Protein AF-N9UJI3-F1 (afdb_monomer_lite)

InterPro domains:
  IPR009011 Mannose-6-phosphate receptor binding domain superfamily [G3DSA:2.70.130.10] (1-103)
  IPR009011 Mannose-6-phosphate receptor binding domain superfamily [SSF50911] (2-96)

pLDDT: mean 71.43, std 19.76, range [28.67, 93.19]

Radius of gyration: 15.45 Å; chains: 1; bounding box: 36×45×42 Å

Secondary structure (DSSP, 8-state):
-EEE-SSS-EEETTEEEEEEEE--TTSPPEEEEES-EEEEEEETTEEEEEEE-SS-TT-EEEEEEEE--SSS-EEEEEEEETTEEEEEEEEGGG---TTTHHHHHHHHHHHHHHHHHSS-----------EEEPPP-

Sequence (137 aa):
MLWINICEPFNFNNTRLYNVILQEGQNEPIPYSLVSTQSISTTRDQVTFKYNQPFKWSQFTIIEVHCSKEGETKVESFTIDNSTLSIKMTSPIVCISRNESHVVAVMFFFLISLTIIGGISLIILYLPNKYEVTKND

Foldseek 3Di:
DKWADALWADCDPNDGFAGIWDDDDPDDIDGAFGSDWPDWDADQFKIKTWGAGPPDRPETEIEIEGEDPPAAKDWPAWDADPNHIYTYIYGNVSNDDPVCVVPVVCVVVVLVVVVVPDDDDPPPPCSPDGDDDDHDD

Structure (mmCIF, N/CA/C/O backbone):
data_AF-N9UJI3-F1
#
_entry.id   AF-N9UJI3-F1
#
loop_
_atom_site.group_PDB
_atom_site.id
_atom_site.type_symbol
_atom_site.label_atom_id
_atom_site.label_alt_id
_atom_site.label_comp_id
_atom_site.label_asym_id
_atom_site.label_entity_id
_atom_site.label_seq_id
_atom_site.pdbx_PDB_ins_code
_atom_site.Cartn_x
_atom_site.Cartn_y
_atom_site.Cartn_z
_atom_site.occupancy
_atom_site.B_iso_or_equiv
_atom_site.auth_seq_id
_atom_site.auth_comp_id
_atom_site.auth_asym_id
_atom_site.auth_atom_id
_atom_site.pdbx_PDB_model_num
ATOM 1 N N . MET A 1 1 ? 3.103 11.385 10.009 1.00 84.56 1 MET A N 1
ATOM 2 C CA . MET A 1 1 ? 3.898 10.153 9.954 1.00 84.56 1 MET A CA 1
ATOM 3 C C . MET A 1 1 ? 3.078 9.074 9.276 1.00 84.56 1 MET A C 1
ATOM 5 O O . MET A 1 1 ? 1.992 8.763 9.741 1.00 84.56 1 MET A O 1
ATOM 9 N N . LEU A 1 2 ? 3.552 8.561 8.147 1.00 86.81 2 LEU A N 1
ATOM 10 C CA . LEU A 1 2 ? 2.926 7.481 7.385 1.00 86.81 2 LEU A CA 1
ATOM 11 C C . LEU A 1 2 ? 3.815 6.242 7.470 1.00 86.81 2 LEU A C 1
ATOM 13 O O . LEU A 1 2 ? 5.007 6.364 7.202 1.00 86.81 2 LEU A O 1
ATOM 17 N N . TRP A 1 3 ? 3.229 5.091 7.808 1.00 87.56 3 TRP A N 1
ATOM 18 C CA . TRP A 1 3 ? 3.874 3.780 7.755 1.00 87.56 3 TRP A CA 1
ATOM 19 C C . TRP A 1 3 ? 3.210 2.899 6.718 1.00 87.56 3 TRP A C 1
ATOM 21 O O . TRP A 1 3 ? 1.987 2.754 6.713 1.00 87.56 3 TRP A O 1
ATOM 31 N N . ILE A 1 4 ? 4.025 2.278 5.871 1.00 85.56 4 ILE A N 1
ATOM 32 C CA . ILE A 1 4 ? 3.575 1.409 4.784 1.00 85.56 4 ILE A CA 1
ATOM 33 C C . ILE A 1 4 ? 4.381 0.119 4.820 1.00 85.56 4 ILE A C 1
ATOM 35 O O . ILE A 1 4 ? 5.606 0.156 4.926 1.00 85.56 4 ILE A O 1
ATOM 39 N N . ASN A 1 5 ? 3.684 -1.004 4.716 1.00 84.38 5 ASN A N 1
ATOM 40 C CA . ASN A 1 5 ? 4.257 -2.295 4.394 1.00 84.38 5 ASN A CA 1
ATOM 41 C C . ASN A 1 5 ? 3.418 -2.914 3.265 1.00 84.38 5 ASN A C 1
ATOM 43 O O . ASN A 1 5 ? 2.187 -2.918 3.303 1.00 84.38 5 ASN A O 1
ATOM 47 N N . ILE A 1 6 ? 4.067 -3.358 2.195 1.00 81.00 6 ILE A N 1
ATOM 48 C CA . ILE A 1 6 ? 3.373 -3.919 1.032 1.00 81.00 6 ILE A CA 1
ATOM 49 C C . ILE A 1 6 ? 3.304 -5.430 1.231 1.00 81.00 6 ILE A C 1
ATOM 51 O O . ILE A 1 6 ? 4.312 -6.057 1.530 1.00 81.00 6 ILE A O 1
ATOM 55 N N . CYS A 1 7 ? 2.112 -6.011 1.078 1.00 75.94 7 CYS A N 1
ATOM 56 C CA . CYS A 1 7 ? 1.845 -7.447 1.244 1.00 75.94 7 CYS A CA 1
ATOM 57 C C . CYS A 1 7 ? 2.064 -8.039 2.653 1.00 75.94 7 CYS A C 1
ATOM 59 O O . CYS A 1 7 ? 1.747 -9.209 2.860 1.00 75.94 7 CYS A O 1
ATOM 61 N N . GLU A 1 8 ? 2.524 -7.263 3.635 1.00 79.94 8 GLU A N 1
ATOM 62 C CA . GLU A 1 8 ? 2.709 -7.715 5.018 1.00 79.94 8 GLU A CA 1
ATOM 63 C C . GLU A 1 8 ? 2.033 -6.769 6.023 1.00 79.94 8 GLU A C 1
ATOM 65 O O . GLU A 1 8 ? 2.032 -5.552 5.830 1.00 79.94 8 GLU A O 1
ATOM 70 N N . PRO A 1 9 ? 1.456 -7.291 7.120 1.00 84.19 9 PRO A N 1
ATOM 71 C CA . PRO A 1 9 ? 0.846 -6.457 8.141 1.00 84.19 9 PRO A CA 1
ATOM 72 C C . PRO A 1 9 ? 1.868 -5.962 9.175 1.00 84.19 9 PRO A C 1
ATOM 74 O O . PRO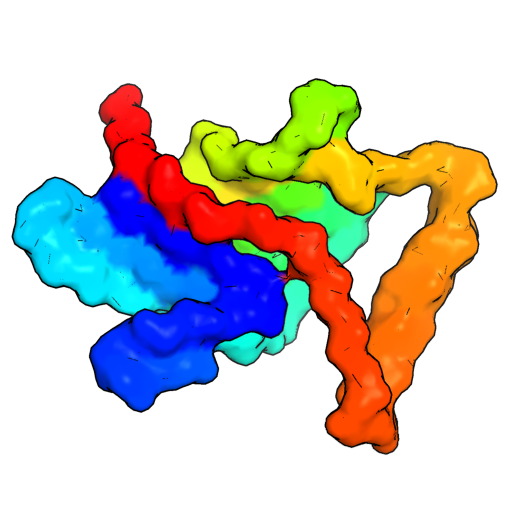 A 1 9 ? 2.842 -6.635 9.511 1.00 84.19 9 PRO A O 1
ATOM 77 N N . PHE A 1 10 ? 1.574 -4.821 9.785 1.00 79.19 10 PHE A N 1
ATOM 78 C CA . PHE A 1 10 ? 2.170 -4.379 11.036 1.00 79.19 10 PHE A CA 1
ATOM 79 C C . PHE A 1 10 ? 1.530 -5.093 12.225 1.00 79.19 10 PHE A C 1
ATOM 81 O O . PHE A 1 10 ? 0.344 -5.426 12.207 1.00 79.19 10 PHE A O 1
ATOM 88 N N . ASN A 1 11 ? 2.301 -5.261 13.300 1.00 82.06 11 ASN A N 1
ATOM 89 C CA . ASN A 1 11 ? 1.716 -5.513 14.610 1.00 82.06 11 ASN A CA 1
ATOM 90 C C . ASN A 1 11 ? 1.244 -4.175 15.194 1.00 82.06 11 ASN A C 1
ATOM 92 O O . ASN A 1 11 ? 2.062 -3.375 15.644 1.00 82.06 11 ASN A O 1
ATOM 96 N N . PHE A 1 12 ? -0.062 -3.927 15.147 1.00 81.50 12 PHE A N 1
ATOM 97 C CA . PHE A 1 12 ? -0.682 -2.689 15.611 1.00 81.50 12 PHE A CA 1
ATOM 98 C C . PHE A 1 12 ? -1.863 -3.011 16.526 1.00 81.50 12 PHE A C 1
ATOM 100 O O . PHE A 1 12 ? -2.754 -3.770 16.143 1.00 81.50 12 PHE A O 1
ATOM 107 N N . ASN A 1 13 ? -1.861 -2.467 17.747 1.00 82.75 13 ASN A N 1
ATOM 108 C CA . ASN A 1 13 ? -2.866 -2.747 18.782 1.00 82.75 13 ASN A CA 1
ATOM 109 C C . ASN A 1 13 ? -3.151 -4.251 18.968 1.00 82.75 13 ASN A C 1
ATOM 111 O O . ASN A 1 13 ? -4.303 -4.671 19.036 1.00 82.75 13 ASN A O 1
ATOM 115 N N . ASN A 1 14 ? -2.096 -5.075 19.012 1.00 81.69 14 ASN A N 1
ATOM 116 C CA . ASN A 1 14 ? -2.167 -6.542 19.107 1.00 81.69 14 ASN A CA 1
ATOM 117 C C . ASN A 1 14 ? -2.912 -7.235 17.951 1.00 81.69 14 ASN A C 1
ATOM 119 O O . ASN A 1 14 ? -3.329 -8.386 18.076 1.00 81.69 14 ASN A O 1
ATOM 123 N N . THR A 1 15 ? -3.045 -6.567 16.805 1.00 79.38 15 THR A N 1
ATOM 124 C CA . THR A 1 15 ? -3.590 -7.145 15.574 1.00 79.38 15 THR A CA 1
ATOM 125 C C . THR A 1 15 ? -2.538 -7.135 14.468 1.00 79.38 15 THR A C 1
ATOM 127 O O . THR A 1 15 ? -1.694 -6.243 14.406 1.00 79.38 15 THR A O 1
ATOM 130 N N . ARG A 1 16 ? -2.582 -8.138 13.581 1.00 83.75 16 ARG A N 1
ATOM 131 C CA . ARG A 1 16 ? -1.712 -8.258 12.395 1.00 83.75 16 ARG A CA 1
ATOM 132 C C . ARG A 1 16 ? -2.531 -8.174 11.112 1.00 83.75 16 ARG A C 1
ATOM 134 O O . ARG A 1 16 ? -2.490 -9.070 10.277 1.00 83.75 16 ARG A O 1
ATOM 141 N N . LEU A 1 17 ? -3.334 -7.119 11.006 1.00 86.50 17 LEU A N 1
ATOM 142 C CA . LEU A 1 17 ? -4.274 -6.939 9.898 1.00 86.50 17 LEU A CA 1
ATOM 143 C C . LEU A 1 17 ? -3.941 -5.740 9.016 1.00 86.50 17 LEU A C 1
ATOM 145 O O . LEU A 1 17 ? -4.347 -5.730 7.858 1.00 86.50 17 LEU A O 1
ATOM 149 N N . TYR A 1 18 ? -3.228 -4.743 9.538 1.00 88.12 18 TYR A N 1
ATOM 150 C CA . TYR A 1 18 ? -3.075 -3.452 8.875 1.00 88.12 18 TYR A CA 1
ATOM 151 C C . TYR A 1 18 ? -1.710 -3.308 8.238 1.00 88.12 18 TYR A C 1
ATOM 153 O O . TYR A 1 18 ? -0.709 -3.601 8.877 1.00 88.12 18 TYR A O 1
ATOM 161 N N . ASN A 1 19 ? -1.664 -2.816 7.009 1.00 85.50 19 ASN A N 1
ATOM 162 C CA . ASN A 1 19 ? -0.419 -2.650 6.263 1.00 85.50 19 ASN A CA 1
ATOM 163 C C . ASN A 1 19 ? -0.137 -1.185 5.888 1.00 85.50 19 ASN A C 1
ATOM 165 O O . ASN A 1 19 ? 0.955 -0.868 5.426 1.00 85.50 19 ASN A O 1
ATOM 169 N N . VAL A 1 20 ? -1.084 -0.277 6.147 1.00 88.44 20 VAL A N 1
ATOM 170 C CA . VAL A 1 20 ? -0.862 1.173 6.106 1.00 88.44 20 VAL A CA 1
ATOM 171 C C . VAL A 1 20 ? -1.459 1.819 7.348 1.00 88.44 20 VAL A C 1
ATOM 173 O O . VAL A 1 20 ? -2.625 1.593 7.683 1.00 88.44 20 VAL A O 1
ATOM 176 N N . ILE A 1 21 ? -0.653 2.630 8.026 1.00 89.38 21 ILE A N 1
ATOM 177 C CA . ILE A 1 21 ? -1.026 3.379 9.228 1.00 89.38 21 ILE A CA 1
ATOM 178 C C . ILE A 1 21 ? -0.620 4.835 9.007 1.00 89.38 21 ILE A C 1
ATOM 180 O O . ILE A 1 21 ? 0.469 5.104 8.504 1.00 89.38 21 ILE A O 1
ATOM 184 N N . LEU A 1 22 ? -1.475 5.777 9.393 1.00 87.56 22 LEU A N 1
ATOM 185 C CA . LEU A 1 22 ? -1.196 7.207 9.314 1.00 87.56 22 LEU A CA 1
ATOM 186 C C . LEU A 1 22 ? -1.390 7.850 10.684 1.00 87.56 22 LEU A C 1
ATOM 188 O O . LEU A 1 22 ? -2.418 7.668 11.325 1.00 87.56 22 LEU A O 1
ATOM 192 N N . GLN A 1 23 ? -0.418 8.648 11.101 1.00 85.19 23 GLN A N 1
ATOM 193 C CA . GLN A 1 23 ? -0.490 9.514 12.267 1.00 85.19 23 GLN A CA 1
ATOM 194 C C . GLN A 1 23 ? -0.341 10.974 11.832 1.00 85.19 23 GLN A C 1
ATOM 196 O O . GLN A 1 23 ? 0.673 11.367 11.247 1.00 85.19 23 GLN A O 1
ATOM 201 N N . GLU A 1 24 ? -1.344 11.790 12.135 1.00 81.50 24 GLU A N 1
ATOM 202 C CA . GLU A 1 24 ? -1.349 13.221 11.834 1.00 81.50 24 GLU A CA 1
ATOM 203 C C . GLU A 1 24 ? -0.973 14.023 13.086 1.00 81.50 24 GLU A C 1
ATOM 205 O O . GLU A 1 24 ? -1.736 14.096 14.047 1.00 81.50 24 GLU A O 1
ATOM 210 N N . GLY A 1 25 ? 0.222 14.621 13.093 1.00 81.25 25 GLY A N 1
ATOM 211 C CA . GLY A 1 25 ? 0.719 15.378 14.243 1.00 81.25 25 GLY A CA 1
ATOM 212 C C . GLY A 1 25 ? 0.834 14.516 15.503 1.00 81.25 25 GLY A C 1
ATOM 213 O O . GLY A 1 25 ? 1.452 13.455 15.474 1.00 81.25 25 GLY A O 1
ATOM 214 N N . GLN A 1 26 ? 0.241 14.986 16.603 1.00 82.75 26 GLN A N 1
ATOM 215 C CA . GLN A 1 26 ? 0.212 14.283 17.893 1.00 82.75 26 GLN A CA 1
ATOM 216 C C . GLN A 1 26 ? -1.024 13.390 18.079 1.00 82.75 26 GLN A C 1
ATOM 218 O O . GLN A 1 26 ? -1.210 12.831 19.158 1.00 82.75 26 GLN A O 1
ATOM 223 N N . ASN A 1 27 ? -1.870 13.249 17.054 1.00 86.25 27 ASN A N 1
ATOM 224 C CA . ASN A 1 27 ? -3.044 12.385 17.135 1.00 86.25 27 ASN A CA 1
ATOM 225 C C . ASN A 1 27 ? -2.641 10.910 17.250 1.00 86.25 27 ASN A C 1
ATOM 227 O O . ASN A 1 27 ? -1.504 10.530 16.957 1.00 86.25 27 ASN A O 1
ATOM 231 N N . GLU A 1 28 ? -3.584 10.064 17.659 1.00 88.94 28 GLU A N 1
ATOM 232 C CA . GLU A 1 28 ? -3.371 8.619 17.650 1.00 88.94 28 GLU A CA 1
ATOM 233 C C . GLU A 1 28 ? -3.192 8.098 16.210 1.00 88.94 28 GLU A C 1
ATOM 235 O O . GLU A 1 28 ? -3.847 8.598 15.290 1.00 88.94 28 GLU A O 1
ATOM 240 N N . PRO A 1 29 ? -2.318 7.101 15.978 1.00 89.19 29 PRO A N 1
ATOM 241 C CA . PRO A 1 29 ? -2.189 6.468 14.671 1.00 89.19 29 PRO A CA 1
ATOM 242 C C . PRO A 1 29 ? -3.487 5.770 14.246 1.00 89.19 29 PRO A C 1
ATOM 244 O O . PRO A 1 29 ? -4.079 5.008 15.007 1.00 89.19 29 PRO A O 1
ATOM 247 N N . ILE A 1 30 ? -3.896 5.978 12.998 1.00 88.25 30 ILE A N 1
ATOM 248 C CA . ILE A 1 30 ? -5.125 5.432 12.421 1.00 88.25 30 ILE A CA 1
ATOM 249 C C . ILE A 1 30 ? -4.749 4.395 11.353 1.00 88.25 30 ILE A C 1
ATOM 251 O O . ILE A 1 30 ? -3.945 4.699 10.466 1.00 88.25 30 ILE A O 1
ATOM 255 N N . PRO A 1 31 ? -5.314 3.176 11.383 1.00 90.06 31 PRO A N 1
ATOM 256 C CA . PRO A 1 31 ? -5.114 2.209 10.314 1.00 90.06 31 PRO A CA 1
ATOM 257 C C . PRO A 1 31 ? -5.930 2.601 9.076 1.00 90.06 31 PRO A C 1
ATOM 259 O O . PRO A 1 31 ? -7.151 2.750 9.139 1.00 90.06 31 PRO A O 1
ATOM 262 N N . TYR A 1 32 ? -5.251 2.732 7.937 1.00 88.38 32 TYR A N 1
ATOM 263 C CA . TYR A 1 32 ? -5.853 3.142 6.665 1.00 88.38 32 TYR A CA 1
ATOM 264 C C . TYR A 1 32 ? -6.042 1.992 5.685 1.00 88.38 32 TYR A C 1
ATOM 266 O O . TYR A 1 32 ? -6.828 2.122 4.754 1.00 88.38 32 TYR A O 1
ATOM 274 N N . SER A 1 33 ? -5.368 0.856 5.854 1.00 88.94 33 SER A N 1
ATOM 275 C CA . SER A 1 33 ? -5.624 -0.306 5.001 1.00 88.94 33 SER A CA 1
ATOM 276 C C . SER A 1 33 ? -5.415 -1.630 5.701 1.00 88.94 33 SER A C 1
ATOM 278 O O . SER A 1 33 ? -4.578 -1.768 6.593 1.00 88.94 33 SER A O 1
ATOM 280 N N . LEU A 1 34 ? -6.195 -2.607 5.252 1.00 88.31 34 LEU A N 1
ATOM 281 C CA . LEU A 1 34 ? -6.022 -4.015 5.555 1.00 88.31 34 LEU A CA 1
ATOM 282 C C . LEU A 1 34 ? -5.004 -4.622 4.585 1.00 88.31 34 LEU A C 1
ATOM 284 O O . LEU A 1 34 ? -5.026 -4.310 3.397 1.00 88.31 34 LEU A O 1
ATOM 288 N N . VAL A 1 35 ? -4.196 -5.570 5.063 1.00 83.94 35 VAL A N 1
ATOM 289 C CA . VAL A 1 35 ? -3.230 -6.321 4.240 1.00 83.94 35 VAL A CA 1
ATOM 290 C C . VAL A 1 35 ? -3.900 -7.127 3.118 1.00 83.94 35 VAL A C 1
ATOM 292 O O . VAL A 1 35 ? -3.254 -7.498 2.145 1.00 83.94 35 VAL A O 1
ATOM 295 N N . SER A 1 36 ? -5.211 -7.370 3.219 1.00 79.06 36 SER A N 1
ATOM 296 C CA . SER A 1 36 ? -6.002 -7.981 2.152 1.00 79.06 36 SER A CA 1
ATOM 297 C C . SER A 1 36 ? -6.059 -7.069 0.923 1.00 79.06 36 SER A C 1
ATOM 299 O O . SER A 1 36 ? -6.854 -6.126 0.860 1.00 79.06 36 SER A O 1
ATOM 301 N N . THR A 1 37 ? -5.249 -7.393 -0.080 1.00 71.06 37 THR A N 1
ATOM 302 C CA . THR A 1 37 ? -5.248 -6.723 -1.380 1.00 71.06 37 THR A CA 1
ATOM 303 C C . THR A 1 37 ? -6.555 -6.990 -2.126 1.00 71.06 37 THR A C 1
ATOM 305 O O . THR A 1 37 ? -6.985 -8.133 -2.250 1.00 71.06 37 THR A O 1
ATOM 308 N N . GLN A 1 38 ? -7.188 -5.939 -2.642 1.00 77.94 38 GLN A N 1
ATOM 309 C CA . GLN A 1 38 ? -8.353 -6.043 -3.519 1.00 77.94 38 GLN A CA 1
ATOM 310 C C . GLN A 1 38 ? -7.933 -6.377 -4.953 1.00 77.94 38 GLN A C 1
ATOM 312 O O . GLN A 1 38 ? -8.524 -7.241 -5.594 1.00 77.94 38 GLN A O 1
ATOM 317 N N . SER A 1 39 ? -6.927 -5.672 -5.471 1.00 80.88 39 SER A N 1
ATOM 318 C CA . SER A 1 39 ? -6.409 -5.891 -6.820 1.00 80.88 39 SER A CA 1
ATOM 319 C C . SER A 1 39 ? -4.965 -5.424 -6.946 1.00 80.88 39 SER A C 1
ATOM 321 O O . SER A 1 39 ? -4.543 -4.485 -6.268 1.00 80.88 39 SER A O 1
ATOM 323 N N . ILE A 1 40 ? -4.238 -6.046 -7.870 1.00 81.75 40 ILE A N 1
ATOM 324 C CA . ILE A 1 40 ? -2.899 -5.637 -8.293 1.00 81.75 40 ILE A CA 1
ATOM 325 C C . ILE A 1 40 ? -2.948 -5.458 -9.807 1.00 81.75 40 ILE A C 1
ATOM 327 O O . ILE A 1 40 ? -3.433 -6.341 -10.514 1.00 81.75 40 ILE A O 1
ATOM 331 N N . SER A 1 41 ? -2.461 -4.327 -10.305 1.00 80.31 41 SER A N 1
ATOM 332 C CA . SER A 1 41 ? -2.335 -4.071 -11.740 1.00 80.31 41 SER A CA 1
ATOM 333 C C . SER A 1 41 ? -0.925 -3.625 -12.078 1.00 80.31 41 SER A C 1
ATOM 335 O O . SER A 1 41 ? -0.317 -2.862 -11.329 1.00 80.31 41 SER A O 1
ATOM 337 N N . THR A 1 42 ? -0.415 -4.069 -13.219 1.00 77.44 42 THR A N 1
ATOM 338 C CA . THR A 1 42 ? 0.938 -3.754 -13.670 1.00 77.44 42 THR A CA 1
ATOM 339 C C . THR A 1 42 ? 0.904 -3.070 -15.030 1.00 77.44 42 THR A C 1
ATOM 341 O O . THR A 1 42 ? 0.117 -3.414 -15.912 1.00 77.44 42 THR A O 1
ATOM 344 N N . THR A 1 43 ? 1.774 -2.082 -15.199 1.00 78.12 43 THR A N 1
ATOM 345 C CA . THR A 1 43 ? 2.153 -1.530 -16.501 1.00 78.12 43 THR A CA 1
ATOM 346 C C . THR A 1 43 ? 3.669 -1.661 -16.661 1.00 78.12 43 THR A C 1
ATOM 348 O O . THR A 1 43 ? 4.334 -2.238 -15.803 1.00 78.12 43 THR A O 1
ATOM 351 N N . ARG A 1 44 ? 4.234 -1.166 -17.770 1.00 72.50 44 ARG A N 1
ATOM 352 C CA . ARG A 1 44 ? 5.664 -1.338 -18.079 1.00 72.50 44 ARG A CA 1
ATOM 353 C C . ARG A 1 44 ? 6.587 -0.861 -16.950 1.00 72.50 44 ARG A C 1
ATOM 355 O O . ARG A 1 44 ? 7.561 -1.542 -16.663 1.00 72.50 44 ARG A O 1
ATOM 362 N N . ASP A 1 45 ? 6.259 0.273 -16.338 1.00 81.75 45 ASP A N 1
ATOM 363 C CA . ASP A 1 45 ? 7.135 0.978 -15.395 1.00 81.75 45 ASP A CA 1
ATOM 364 C C . ASP A 1 45 ? 6.427 1.279 -14.062 1.00 81.75 45 ASP A C 1
ATOM 366 O O . ASP A 1 45 ? 6.845 2.168 -13.319 1.00 81.75 45 ASP A O 1
ATOM 370 N N . GLN A 1 46 ? 5.328 0.574 -13.765 1.00 84.06 46 GLN A N 1
ATOM 371 C CA . GLN A 1 46 ? 4.509 0.823 -12.579 1.00 84.06 46 GLN A CA 1
ATOM 372 C C . GLN A 1 46 ? 3.767 -0.435 -12.114 1.00 84.06 46 GLN A C 1
ATOM 374 O O . GLN A 1 46 ? 3.188 -1.164 -12.922 1.00 84.06 46 GLN A O 1
ATOM 379 N N . VAL A 1 47 ? 3.702 -0.630 -10.798 1.00 83.75 47 VAL A N 1
ATOM 380 C CA . VAL A 1 47 ? 2.792 -1.570 -10.132 1.00 83.75 47 VAL A CA 1
ATOM 381 C C . VAL A 1 47 ? 1.837 -0.777 -9.249 1.00 83.75 47 VAL A C 1
ATOM 383 O O . VAL A 1 47 ? 2.276 0.039 -8.444 1.00 83.75 47 VAL A O 1
ATOM 386 N N . THR A 1 48 ? 0.540 -1.032 -9.370 1.00 85.94 48 THR A N 1
ATOM 387 C CA . THR A 1 48 ? -0.489 -0.418 -8.528 1.00 85.94 48 THR A CA 1
ATOM 388 C C . THR A 1 48 ? -1.131 -1.478 -7.650 1.00 85.94 48 THR A C 1
ATOM 390 O O . THR A 1 48 ? -1.684 -2.462 -8.146 1.00 85.94 48 THR A O 1
ATOM 393 N N . PHE A 1 49 ? -1.087 -1.253 -6.341 1.00 86.00 49 PHE A N 1
ATOM 394 C CA . PHE A 1 49 ? -1.785 -2.042 -5.337 1.00 86.00 49 PHE A CA 1
ATOM 395 C C . PHE A 1 49 ? -3.024 -1.294 -4.872 1.00 86.00 49 PHE A C 1
ATOM 397 O O . PHE A 1 49 ? -2.965 -0.102 -4.570 1.00 86.00 49 PHE A O 1
ATOM 404 N N . LYS A 1 50 ? -4.138 -2.009 -4.763 1.00 89.19 50 LYS A N 1
ATOM 405 C CA . LYS A 1 50 ? -5.379 -1.482 -4.207 1.00 89.19 50 LYS A CA 1
ATOM 406 C C . LYS A 1 50 ? -5.771 -2.317 -2.999 1.00 89.19 50 LYS A C 1
ATOM 408 O O . LYS A 1 50 ? -6.020 -3.511 -3.144 1.00 89.19 50 LYS A O 1
ATOM 413 N N . TYR A 1 51 ? -5.827 -1.700 -1.825 1.00 89.25 51 TYR A N 1
ATOM 414 C CA . TYR A 1 51 ? -6.175 -2.343 -0.558 1.00 89.25 51 TYR A CA 1
ATOM 415 C C . TYR A 1 51 ? -7.529 -1.864 -0.043 1.00 89.25 51 TYR A C 1
ATOM 417 O O . TYR A 1 51 ? -7.912 -0.710 -0.248 1.00 89.25 51 TYR A O 1
ATOM 425 N N . ASN A 1 52 ? -8.233 -2.744 0.667 1.00 88.12 52 ASN A N 1
ATOM 426 C CA . ASN A 1 52 ? -9.473 -2.390 1.353 1.00 88.12 52 ASN A CA 1
ATOM 427 C C . ASN A 1 52 ? -9.181 -1.559 2.609 1.00 88.12 52 ASN A C 1
ATOM 429 O O . ASN A 1 52 ? -8.210 -1.826 3.324 1.00 88.12 52 ASN A O 1
ATOM 433 N N . GLN A 1 53 ? -10.046 -0.592 2.916 1.00 89.56 53 GLN A N 1
ATOM 434 C CA . GLN A 1 53 ? -9.990 0.133 4.185 1.00 89.56 53 GLN A CA 1
ATOM 435 C C . GLN A 1 53 ? -10.816 -0.577 5.276 1.00 89.56 53 GLN A C 1
ATOM 437 O O . GLN A 1 53 ? -11.875 -1.130 4.977 1.00 89.56 53 GLN A O 1
ATOM 442 N N . PRO A 1 54 ? -10.386 -0.541 6.551 1.00 83.62 54 PRO A N 1
ATOM 443 C CA . PRO A 1 54 ? -11.047 -1.278 7.634 1.00 83.62 54 PRO A CA 1
ATOM 444 C C . PRO A 1 54 ? -12.453 -0.785 8.002 1.00 83.62 54 PRO A C 1
ATOM 446 O O . PRO A 1 54 ? -13.267 -1.575 8.470 1.00 83.62 54 PRO A O 1
ATOM 449 N N . PHE A 1 55 ? -12.759 0.499 7.793 1.00 78.62 55 PHE A N 1
ATOM 450 C CA . PHE A 1 55 ? -13.996 1.112 8.304 1.00 78.62 55 PHE A CA 1
ATOM 451 C C . PHE A 1 55 ? -14.943 1.629 7.215 1.00 78.62 55 PHE A C 1
ATOM 453 O O . PHE A 1 55 ? -16.023 2.125 7.532 1.00 78.62 55 PHE A O 1
ATOM 460 N N . LYS A 1 56 ? -14.561 1.544 5.933 1.00 77.75 56 LYS A N 1
ATOM 461 C CA . LYS A 1 56 ? -15.310 2.146 4.819 1.00 77.75 56 LYS A CA 1
ATOM 462 C C . LYS A 1 56 ? -15.259 1.254 3.580 1.00 77.75 56 LYS A C 1
ATOM 464 O O . LYS A 1 56 ? -14.261 1.192 2.874 1.00 77.75 56 LYS A O 1
ATOM 469 N N . TRP A 1 57 ? -16.371 0.572 3.313 1.00 67.44 57 TRP A N 1
ATOM 470 C CA . TRP A 1 57 ? -16.464 -0.517 2.330 1.00 67.44 57 TRP A CA 1
ATOM 471 C C . TRP A 1 57 ? -16.347 -0.058 0.868 1.00 67.44 57 TRP A C 1
ATOM 473 O O . TRP A 1 57 ? -16.048 -0.862 -0.009 1.00 67.44 57 TRP A O 1
ATOM 483 N N . SER A 1 58 ? -16.577 1.228 0.597 1.00 75.62 58 SER A N 1
ATOM 484 C CA . SER A 1 58 ? -16.453 1.834 -0.735 1.00 75.62 58 SER A CA 1
ATOM 485 C C . SER A 1 58 ? -15.128 2.568 -0.952 1.00 75.62 58 SER A C 1
ATOM 487 O O . SER A 1 58 ? -14.953 3.203 -1.991 1.00 75.62 58 SER A O 1
ATOM 489 N N . GLN A 1 59 ? -14.212 2.515 0.017 1.00 83.75 59 GLN A N 1
ATOM 490 C CA . GLN A 1 59 ? -12.973 3.279 -0.006 1.00 83.75 59 GLN A CA 1
ATOM 491 C C . GLN A 1 59 ? -11.761 2.374 0.020 1.00 83.75 59 GLN A C 1
ATOM 493 O O . GLN A 1 59 ? -11.783 1.256 0.542 1.00 83.75 59 GLN A O 1
ATOM 498 N N . PHE A 1 60 ? -10.691 2.886 -0.572 1.00 89.38 60 PHE A N 1
ATOM 499 C CA . PHE A 1 60 ? -9.505 2.105 -0.849 1.00 89.38 60 PHE A CA 1
ATOM 500 C C . PHE A 1 60 ? -8.255 2.884 -0.486 1.00 89.38 60 PHE A C 1
ATOM 502 O O . PHE A 1 60 ? -8.245 4.114 -0.425 1.00 89.38 60 PHE A O 1
ATOM 509 N N . THR A 1 61 ? -7.192 2.132 -0.266 1.00 91.56 61 THR A N 1
ATOM 510 C CA . THR A 1 61 ? -5.845 2.678 -0.214 1.00 91.56 61 THR A CA 1
ATOM 511 C C . THR A 1 61 ? -5.125 2.224 -1.470 1.00 91.56 61 THR A C 1
ATOM 513 O O . THR A 1 61 ? -5.048 1.026 -1.749 1.00 91.56 61 THR A O 1
ATOM 516 N N . ILE A 1 62 ? -4.66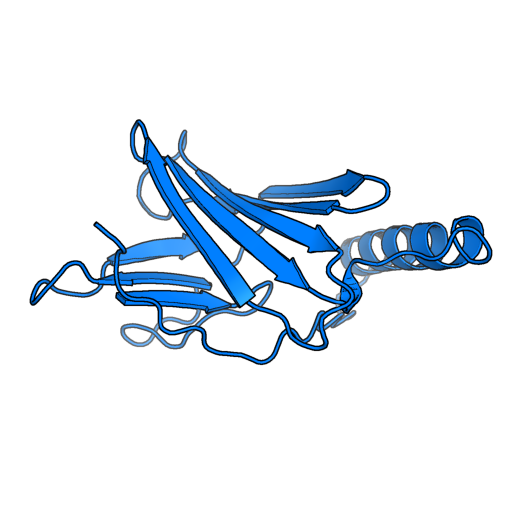6 3.187 -2.261 1.00 92.44 62 ILE A N 1
ATOM 517 C CA . ILE A 1 62 ? -3.994 2.965 -3.536 1.00 92.44 62 ILE A CA 1
ATOM 518 C C . ILE A 1 62 ? -2.511 3.242 -3.325 1.00 92.44 62 ILE A C 1
ATOM 520 O O . ILE A 1 62 ? -2.147 4.318 -2.860 1.00 92.44 62 ILE A O 1
ATOM 524 N N . ILE A 1 63 ? -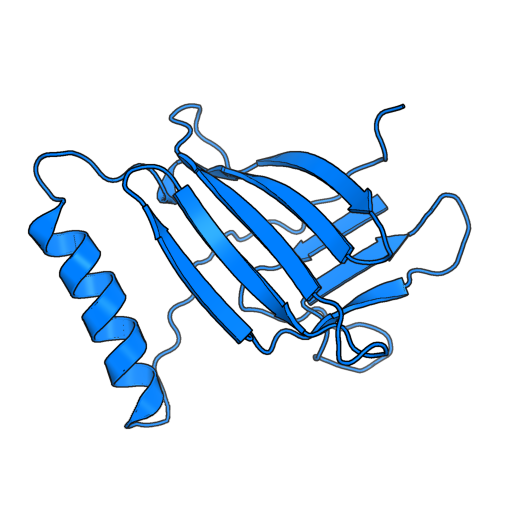1.661 2.277 -3.664 1.00 90.19 63 ILE A N 1
ATOM 525 C CA . ILE A 1 63 ? -0.205 2.427 -3.635 1.00 90.19 63 ILE A CA 1
ATOM 526 C C . ILE A 1 63 ? 0.319 2.222 -5.051 1.00 90.19 63 ILE A C 1
ATOM 528 O O . ILE A 1 63 ? 0.244 1.117 -5.587 1.00 90.19 63 ILE A O 1
ATOM 532 N N . GLU A 1 64 ? 0.842 3.282 -5.653 1.00 92.19 64 GLU A N 1
ATOM 533 C CA . GLU A 1 64 ? 1.478 3.267 -6.967 1.00 92.19 64 GLU A CA 1
ATOM 534 C C . GLU A 1 64 ? 2.991 3.237 -6.783 1.00 92.19 64 GLU A C 1
ATOM 536 O O . GLU A 1 64 ? 3.566 4.162 -6.217 1.00 92.19 64 GLU A O 1
ATOM 541 N N . VAL A 1 65 ? 3.646 2.180 -7.255 1.00 87.19 65 VAL A N 1
ATOM 542 C CA . VAL A 1 65 ? 5.102 2.037 -7.210 1.00 87.19 65 VAL A CA 1
ATOM 543 C C . VAL A 1 65 ? 5.638 2.169 -8.628 1.00 87.19 65 VAL A C 1
ATOM 545 O O . VAL A 1 65 ? 5.359 1.316 -9.467 1.00 87.19 65 VAL A O 1
ATOM 548 N N . HIS A 1 66 ? 6.396 3.226 -8.901 1.00 87.88 66 HIS A N 1
ATOM 549 C CA . HIS A 1 66 ? 7.016 3.495 -10.196 1.00 87.88 66 HIS A CA 1
ATOM 550 C C . HIS A 1 66 ? 8.462 3.001 -10.244 1.00 87.88 66 HIS A C 1
ATOM 552 O O . HIS A 1 66 ? 9.172 3.015 -9.239 1.00 87.88 66 HIS A O 1
ATOM 558 N N . CYS A 1 67 ? 8.930 2.617 -11.428 1.00 84.81 67 CYS A N 1
ATOM 559 C CA . CYS A 1 67 ? 10.345 2.350 -11.658 1.00 84.81 67 CYS A CA 1
ATOM 560 C C . CYS A 1 67 ? 11.187 3.609 -11.394 1.00 84.81 67 CYS A C 1
ATOM 562 O O . CYS A 1 67 ? 10.963 4.655 -12.002 1.00 84.81 67 CYS A O 1
ATOM 564 N N . SER A 1 68 ? 12.205 3.480 -10.542 1.00 84.25 68 SER A N 1
ATOM 565 C CA . SER A 1 68 ? 13.305 4.443 -10.439 1.00 84.25 68 SER A CA 1
ATOM 566 C C . SER A 1 68 ? 14.637 3.712 -10.383 1.00 84.25 68 SER A C 1
ATOM 568 O O . SER A 1 68 ? 14.811 2.779 -9.606 1.00 84.25 68 SER A O 1
ATOM 570 N N . LYS A 1 69 ? 15.602 4.150 -11.195 1.00 79.12 69 LYS A N 1
ATOM 571 C CA . LYS A 1 69 ? 16.955 3.573 -11.223 1.00 79.12 69 LYS A CA 1
ATOM 572 C C . LYS A 1 69 ? 17.853 4.095 -10.098 1.00 79.12 69 LYS A C 1
ATOM 574 O O . LYS A 1 69 ? 18.978 3.627 -9.974 1.00 79.12 69 LYS A O 1
ATOM 579 N N . GLU A 1 70 ? 17.373 5.030 -9.279 1.00 72.56 70 GLU A N 1
ATOM 580 C CA . GLU A 1 70 ? 18.165 5.741 -8.262 1.00 72.56 70 GLU A CA 1
ATOM 581 C C . GLU A 1 70 ? 18.396 4.940 -6.961 1.00 72.56 70 GLU A C 1
ATOM 583 O O . GLU A 1 70 ? 18.614 5.500 -5.891 1.00 72.56 70 GLU A O 1
ATOM 588 N N . GLY A 1 71 ? 18.409 3.609 -7.061 1.00 67.12 71 GLY A N 1
ATOM 589 C CA . GLY A 1 71 ? 19.022 2.708 -6.080 1.00 67.12 71 GLY A CA 1
ATOM 590 C C . GLY A 1 71 ? 18.171 2.315 -4.874 1.00 67.12 71 GLY A C 1
ATOM 591 O O . GLY A 1 71 ? 18.440 1.273 -4.285 1.00 67.12 71 GLY A O 1
ATOM 592 N N . GLU A 1 72 ? 17.119 3.059 -4.532 1.00 76.94 72 GLU A N 1
ATOM 593 C CA . GLU A 1 72 ? 16.311 2.772 -3.342 1.00 76.94 72 GLU A CA 1
ATOM 594 C C . GLU A 1 72 ? 14.817 2.975 -3.572 1.00 76.94 72 GLU A C 1
ATOM 596 O O . GLU A 1 72 ? 14.388 3.809 -4.367 1.00 76.94 72 GLU A O 1
ATOM 601 N N . THR A 1 73 ? 14.018 2.208 -2.832 1.00 77.25 73 THR A N 1
ATOM 602 C CA . THR A 1 73 ? 12.574 2.414 -2.770 1.00 77.25 73 THR A CA 1
ATOM 603 C C . THR A 1 73 ? 12.258 3.575 -1.836 1.00 77.25 73 THR A C 1
ATOM 605 O O . THR A 1 73 ? 12.743 3.579 -0.701 1.00 77.25 73 THR A O 1
ATOM 608 N N . LYS A 1 74 ? 11.419 4.520 -2.266 1.00 82.69 74 LYS A N 1
ATOM 609 C CA . LYS A 1 74 ? 11.030 5.704 -1.485 1.00 82.69 74 LYS A CA 1
ATOM 610 C C . LYS A 1 74 ? 9.556 6.029 -1.676 1.00 82.69 74 LYS A C 1
ATOM 612 O O . LYS A 1 74 ? 8.962 5.673 -2.688 1.00 82.69 74 LYS A O 1
ATOM 617 N N . VAL A 1 75 ? 8.962 6.702 -0.694 1.00 86.56 75 VAL A N 1
ATOM 618 C CA . VAL A 1 75 ? 7.645 7.333 -0.841 1.00 86.56 75 VAL A CA 1
ATOM 619 C C . VAL A 1 75 ? 7.875 8.751 -1.348 1.00 86.56 75 VAL A C 1
ATOM 621 O O . VAL A 1 75 ? 8.554 9.531 -0.689 1.00 86.56 75 VAL A O 1
ATOM 624 N N . GLU A 1 76 ? 7.301 9.077 -2.498 1.00 88.44 76 GLU A N 1
ATOM 625 C CA . GLU A 1 76 ? 7.410 10.403 -3.112 1.00 88.44 76 GLU A CA 1
ATOM 626 C C . GLU A 1 76 ? 6.371 11.362 -2.536 1.00 88.44 76 GLU A C 1
ATOM 628 O O . GLU A 1 76 ? 6.644 12.522 -2.242 1.00 88.44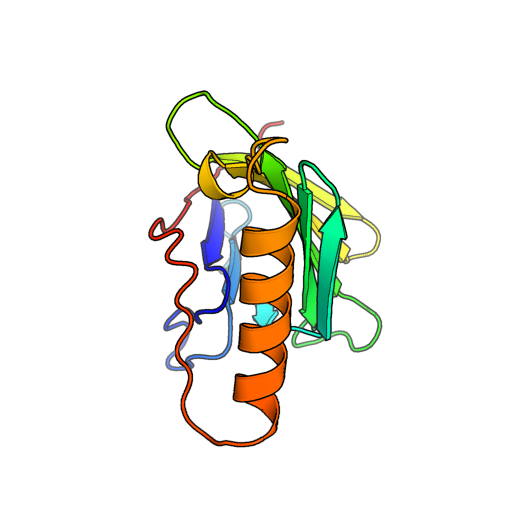 76 GLU A O 1
ATOM 633 N N . SER A 1 77 ? 5.136 10.881 -2.402 1.00 89.25 77 SER A N 1
ATOM 634 C CA . SER A 1 77 ? 4.016 11.678 -1.913 1.00 89.25 77 SER A CA 1
ATOM 635 C C . SER A 1 77 ? 2.868 10.785 -1.472 1.00 89.25 77 SER A C 1
ATOM 637 O O . SER A 1 77 ? 2.773 9.615 -1.850 1.00 89.25 77 SER A O 1
ATOM 639 N N . PHE A 1 78 ? 1.963 11.357 -0.688 1.00 91.81 78 PHE A N 1
ATOM 640 C CA . PHE A 1 78 ? 0.666 10.764 -0.423 1.00 91.81 78 PHE A CA 1
ATOM 641 C C . PHE A 1 78 ? -0.396 11.858 -0.337 1.00 91.81 78 PHE A C 1
ATOM 643 O O . PHE A 1 78 ? -0.115 12.981 0.080 1.00 91.81 78 PHE A O 1
ATOM 650 N N . THR A 1 79 ? -1.619 11.528 -0.730 1.00 91.38 79 THR A N 1
ATOM 651 C CA . THR A 1 79 ? -2.775 12.419 -0.661 1.00 91.38 79 THR A CA 1
ATOM 652 C C . THR A 1 79 ? -3.978 11.670 -0.114 1.00 91.38 79 THR A C 1
ATOM 654 O O . THR A 1 79 ? -4.103 10.454 -0.265 1.00 91.38 79 THR A O 1
ATOM 657 N N . ILE A 1 80 ? -4.872 12.406 0.538 1.00 88.88 80 ILE A N 1
ATOM 658 C CA . ILE A 1 80 ? -6.151 11.881 1.005 1.00 88.88 80 ILE A CA 1
ATOM 659 C C . ILE A 1 80 ? -7.226 12.692 0.302 1.00 88.88 80 ILE A C 1
ATOM 661 O O . ILE A 1 80 ? -7.383 13.877 0.582 1.00 88.88 80 ILE A O 1
ATOM 665 N N . ASP A 1 81 ? -7.949 12.055 -0.613 1.00 85.56 81 ASP A N 1
ATOM 666 C CA . ASP A 1 81 ? -9.083 12.665 -1.301 1.00 85.56 81 ASP A CA 1
ATOM 667 C C . ASP A 1 81 ? -10.322 11.799 -1.116 1.00 85.56 81 ASP A C 1
ATOM 669 O O . ASP A 1 81 ? -10.270 10.580 -1.276 1.00 85.56 81 ASP A O 1
ATOM 673 N N . ASN A 1 82 ? -11.435 12.416 -0.719 1.00 82.81 82 ASN A N 1
ATOM 674 C CA . ASN A 1 82 ? -12.685 11.721 -0.409 1.00 82.81 82 ASN A CA 1
ATOM 675 C C . ASN A 1 82 ? -12.475 10.476 0.479 1.00 82.81 82 ASN A C 1
ATOM 677 O O . ASN A 1 82 ? -13.131 9.450 0.308 1.00 82.81 82 ASN A O 1
ATOM 681 N N . SER A 1 83 ? -11.538 10.578 1.437 1.00 81.19 83 SER A N 1
ATOM 682 C CA . SER A 1 83 ? -11.081 9.502 2.338 1.00 81.19 83 SER A CA 1
ATOM 683 C C . SER A 1 83 ? -10.408 8.283 1.664 1.00 81.19 83 SER A C 1
ATOM 685 O O . SER A 1 83 ? -10.086 7.309 2.339 1.00 81.19 83 SER A O 1
ATOM 687 N N . THR A 1 84 ? -10.124 8.342 0.365 1.00 87.56 84 THR A N 1
ATOM 688 C CA . THR A 1 84 ? -9.205 7.422 -0.321 1.00 87.56 84 THR A CA 1
ATOM 689 C C . THR A 1 84 ? -7.778 7.906 -0.092 1.00 87.56 84 THR A C 1
ATOM 691 O O . THR A 1 84 ? -7.452 9.051 -0.405 1.00 87.56 84 THR A O 1
ATOM 694 N N . LEU A 1 85 ? -6.923 7.038 0.448 1.00 90.31 85 LEU A N 1
ATOM 695 C CA . LEU A 1 85 ? -5.500 7.327 0.620 1.00 90.31 85 LEU A CA 1
ATOM 696 C C . LEU A 1 85 ? -4.755 6.882 -0.639 1.00 90.31 85 LEU A C 1
ATOM 698 O O . LEU A 1 85 ? -4.753 5.699 -0.968 1.00 90.31 85 LEU A O 1
ATOM 702 N N . SER A 1 86 ? -4.129 7.822 -1.337 1.00 93.19 86 SER A N 1
ATOM 703 C CA . SER A 1 86 ? -3.298 7.553 -2.513 1.00 93.19 86 SER A CA 1
ATOM 704 C C . SER A 1 86 ? -1.838 7.792 -2.162 1.00 93.19 86 SER A C 1
ATOM 706 O O . SER A 1 86 ? -1.492 8.850 -1.649 1.00 93.19 86 SER A O 1
ATOM 708 N N . ILE A 1 87 ? -0.980 6.813 -2.420 1.00 92.75 87 ILE A N 1
ATOM 709 C CA . ILE A 1 87 ? 0.440 6.828 -2.072 1.00 92.75 87 ILE A CA 1
ATOM 710 C C . ILE A 1 87 ? 1.233 6.594 -3.351 1.00 92.75 87 ILE A C 1
ATOM 712 O O . ILE A 1 87 ? 0.996 5.613 -4.053 1.00 92.75 87 ILE A O 1
ATOM 716 N N . LYS A 1 88 ? 2.200 7.468 -3.627 1.00 92.56 88 LYS A N 1
ATOM 717 C CA . LYS A 1 88 ? 3.153 7.308 -4.723 1.00 92.56 88 LYS A CA 1
ATOM 718 C C . LYS A 1 88 ? 4.515 6.948 -4.1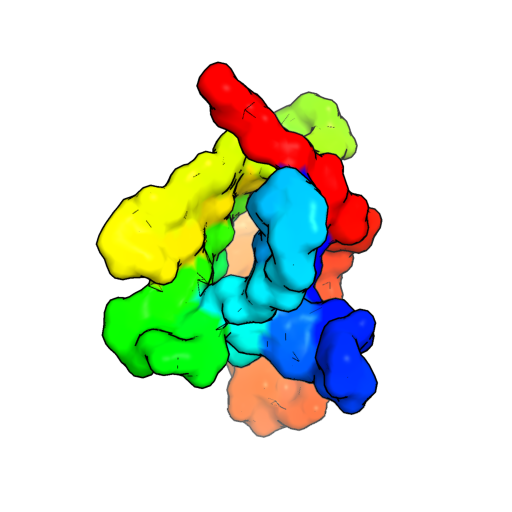70 1.00 92.56 88 LYS A C 1
ATOM 720 O O . LYS A 1 88 ? 5.039 7.626 -3.289 1.00 92.56 88 LYS A O 1
ATOM 725 N N . MET A 1 89 ? 5.084 5.889 -4.712 1.00 86.81 89 MET A N 1
ATOM 726 C CA . MET A 1 89 ? 6.388 5.364 -4.362 1.00 86.81 89 MET A CA 1
ATOM 727 C C . MET A 1 89 ? 7.219 5.181 -5.624 1.00 86.81 89 MET A C 1
ATOM 729 O O . MET A 1 89 ? 6.691 4.958 -6.713 1.00 86.81 89 MET A O 1
ATOM 733 N N . THR A 1 90 ? 8.529 5.218 -5.469 1.00 86.12 90 THR A N 1
ATOM 734 C CA . THR A 1 90 ? 9.483 4.794 -6.487 1.00 86.12 90 THR A CA 1
ATOM 735 C C . THR A 1 90 ? 10.239 3.575 -5.987 1.00 86.12 90 THR A C 1
ATOM 737 O O . THR A 1 90 ? 10.397 3.392 -4.782 1.00 86.12 90 THR A O 1
ATOM 740 N N . SER A 1 91 ? 10.659 2.691 -6.891 1.00 81.81 91 SER A N 1
ATOM 741 C CA . SER A 1 91 ? 11.489 1.535 -6.563 1.00 81.81 91 SER A CA 1
ATOM 742 C C . SER A 1 91 ? 12.252 1.006 -7.779 1.00 81.81 91 SER A C 1
ATOM 744 O O . SER A 1 91 ? 11.659 0.872 -8.855 1.00 81.81 91 SER A O 1
ATOM 746 N N . PRO A 1 92 ? 13.526 0.599 -7.625 1.00 78.44 92 PRO A N 1
ATOM 747 C CA . PRO A 1 92 ? 14.256 -0.093 -8.684 1.00 78.44 92 PRO A CA 1
ATOM 748 C C . PRO A 1 92 ? 13.683 -1.476 -9.010 1.00 78.44 92 PRO A C 1
ATOM 750 O O . PRO A 1 92 ? 13.864 -1.947 -10.129 1.00 78.44 92 PRO A O 1
ATOM 753 N N . ILE A 1 93 ? 12.945 -2.117 -8.092 1.00 76.56 93 ILE A N 1
ATOM 754 C CA . ILE A 1 93 ? 12.386 -3.462 -8.322 1.00 76.56 93 ILE A CA 1
ATOM 755 C C . ILE A 1 93 ? 11.300 -3.477 -9.406 1.00 76.56 93 ILE A C 1
ATOM 757 O O . ILE A 1 93 ? 11.045 -4.508 -10.021 1.00 76.56 93 ILE A O 1
ATOM 761 N N . VAL A 1 94 ? 10.659 -2.328 -9.645 1.00 75.69 94 VAL A N 1
ATOM 762 C CA . VAL A 1 94 ? 9.609 -2.171 -10.661 1.00 75.69 94 VAL A CA 1
ATOM 763 C C . VAL A 1 94 ? 10.201 -1.891 -12.049 1.00 75.69 94 VAL A C 1
ATOM 765 O O . VAL A 1 94 ? 9.489 -1.914 -13.049 1.00 75.69 94 VAL A O 1
ATOM 768 N N . CYS A 1 95 ? 11.511 -1.657 -12.153 1.00 75.88 95 CYS A N 1
ATOM 769 C CA . CYS A 1 95 ? 12.171 -1.408 -13.428 1.00 75.88 95 CYS A CA 1
ATOM 770 C C . CYS A 1 95 ? 12.311 -2.691 -14.258 1.00 75.88 95 CYS A C 1
ATOM 772 O O . CYS A 1 95 ? 13.336 -3.369 -14.210 1.00 75.88 95 CYS A O 1
ATOM 774 N N . ILE A 1 96 ? 11.297 -3.013 -15.063 1.00 67.44 96 ILE A N 1
ATOM 775 C CA . ILE A 1 96 ? 11.332 -4.169 -15.964 1.00 67.44 96 ILE A CA 1
ATOM 776 C C . ILE A 1 96 ? 12.097 -3.793 -17.246 1.00 67.44 96 ILE A C 1
ATOM 778 O O . ILE A 1 96 ? 11.661 -2.970 -18.052 1.00 67.44 96 ILE A O 1
ATOM 782 N N . SER A 1 97 ? 13.260 -4.412 -17.461 1.00 53.34 97 SER A N 1
ATOM 783 C CA . SER A 1 97 ? 14.065 -4.249 -18.681 1.00 53.34 97 SER A CA 1
ATOM 784 C C . SER A 1 97 ? 13.345 -4.806 -19.923 1.00 53.34 97 SER A C 1
ATOM 786 O O . SER A 1 97 ? 12.769 -5.895 -19.890 1.00 53.34 97 SER A O 1
ATOM 788 N N . ARG A 1 98 ? 13.433 -4.100 -21.066 1.00 47.97 98 ARG A N 1
ATOM 789 C CA . ARG A 1 98 ? 12.820 -4.507 -22.352 1.00 47.97 98 ARG A CA 1
ATOM 790 C C . ARG A 1 98 ? 13.214 -5.921 -22.810 1.00 47.97 98 ARG A C 1
ATOM 792 O O . ARG A 1 98 ? 12.390 -6.558 -23.461 1.00 47.97 98 ARG A O 1
ATOM 799 N N . ASN A 1 99 ? 14.395 -6.427 -22.443 1.00 47.00 99 ASN A N 1
ATOM 800 C CA . ASN A 1 99 ? 14.865 -7.761 -22.852 1.00 47.00 99 ASN A CA 1
ATOM 801 C C . ASN A 1 99 ? 14.303 -8.927 -22.017 1.00 47.00 99 ASN A C 1
ATOM 803 O O . ASN A 1 99 ? 14.387 -10.069 -22.453 1.00 47.00 99 ASN A O 1
ATOM 807 N N . GLU A 1 100 ? 13.696 -8.658 -20.859 1.00 47.09 100 GLU A N 1
ATOM 808 C CA . GLU A 1 100 ? 13.168 -9.688 -19.942 1.00 47.09 100 GLU A CA 1
ATOM 809 C C . GLU A 1 100 ? 11.644 -9.600 -19.763 1.00 47.09 100 GLU A C 1
ATOM 811 O O . GLU A 1 100 ? 11.041 -10.319 -18.964 1.00 47.09 100 GLU A O 1
ATOM 816 N N . SER A 1 101 ? 11.006 -8.730 -20.546 1.00 44.59 101 SER A N 1
ATOM 817 C CA . SER A 1 101 ? 9.585 -8.380 -20.468 1.00 44.59 101 SER A CA 1
ATOM 818 C C . SER A 1 101 ? 8.629 -9.573 -20.617 1.00 44.59 101 SER A C 1
ATOM 820 O O . SER A 1 101 ? 7.551 -9.562 -20.027 1.00 44.59 101 SER A O 1
ATOM 822 N N . HIS A 1 102 ? 9.034 -10.638 -21.316 1.00 41.50 102 HIS A N 1
ATOM 823 C CA . HIS A 1 102 ? 8.261 -11.882 -21.399 1.00 41.50 102 HIS A CA 1
ATOM 824 C C . HIS A 1 102 ? 8.499 -12.839 -20.225 1.00 41.50 102 HIS A C 1
ATOM 826 O O . HIS A 1 102 ? 7.600 -13.593 -19.878 1.00 41.50 102 HIS A O 1
ATOM 832 N N . VAL A 1 103 ? 9.672 -12.814 -19.591 1.00 41.69 103 VAL A N 1
ATOM 833 C CA . VAL A 1 103 ? 10.019 -13.765 -18.523 1.00 41.69 103 VAL A CA 1
ATOM 834 C C . VAL A 1 103 ? 9.516 -13.261 -17.171 1.00 41.69 103 VAL A C 1
ATOM 836 O O . VAL A 1 103 ? 8.896 -14.018 -16.432 1.00 41.69 103 VAL A O 1
ATOM 839 N N . VAL A 1 104 ? 9.674 -11.967 -16.875 1.00 48.03 104 VAL A N 1
ATOM 840 C CA . VAL A 1 104 ? 9.270 -11.392 -15.580 1.00 48.03 104 VAL A CA 1
ATOM 841 C C . VAL A 1 104 ? 7.754 -11.248 -15.470 1.00 48.03 104 VAL A C 1
ATOM 843 O O . VAL A 1 104 ? 7.197 -11.579 -14.429 1.00 48.03 104 VAL A O 1
ATOM 846 N N . ALA A 1 105 ? 7.061 -10.839 -16.540 1.00 44.19 105 ALA A N 1
ATOM 847 C CA . ALA A 1 105 ? 5.598 -10.779 -16.541 1.00 44.19 105 ALA A CA 1
ATOM 848 C C . ALA A 1 105 ? 4.977 -12.179 -16.394 1.00 44.19 105 ALA A C 1
ATOM 850 O O . ALA A 1 105 ? 4.044 -12.356 -15.615 1.00 44.19 105 ALA A O 1
ATOM 851 N N . VAL A 1 106 ? 5.533 -13.192 -17.072 1.00 42.09 106 VAL A N 1
ATOM 852 C CA . VAL A 1 106 ? 5.090 -14.586 -16.921 1.00 42.09 106 VAL A CA 1
ATOM 853 C C . VAL A 1 106 ? 5.392 -15.101 -15.521 1.00 42.09 106 VAL A C 1
ATOM 855 O O . VAL A 1 106 ? 4.504 -15.705 -14.937 1.00 42.09 106 VAL A O 1
ATOM 858 N N . MET A 1 107 ? 6.560 -14.806 -14.935 1.00 45.56 107 MET A N 1
ATOM 859 C CA . MET A 1 107 ? 6.838 -15.165 -13.543 1.00 45.56 107 MET A CA 1
ATOM 860 C C . MET A 1 107 ? 5.853 -14.486 -12.590 1.00 45.56 107 MET A C 1
ATOM 862 O O . MET A 1 107 ? 5.227 -15.195 -11.821 1.00 45.56 107 MET A O 1
ATOM 866 N N . PHE A 1 108 ? 5.610 -13.174 -12.690 1.00 49.03 108 PHE A N 1
ATOM 867 C CA . PHE A 1 108 ? 4.653 -12.448 -11.839 1.00 49.03 108 PHE A CA 1
ATOM 868 C C . PHE A 1 108 ? 3.217 -13.006 -11.943 1.00 49.03 108 PHE A C 1
ATOM 870 O O . PHE A 1 108 ? 2.547 -13.167 -10.926 1.00 49.03 108 PHE A O 1
ATOM 877 N N . PHE A 1 109 ? 2.750 -13.365 -13.148 1.00 43.41 109 PHE A N 1
ATOM 878 C CA . PHE A 1 109 ? 1.419 -13.957 -13.359 1.00 43.41 109 PHE A CA 1
ATOM 879 C C . PHE A 1 109 ? 1.326 -15.440 -12.942 1.00 43.41 109 PHE A C 1
ATOM 881 O O . PHE A 1 109 ? 0.315 -15.833 -12.353 1.00 43.41 109 PHE A O 1
ATOM 888 N N . PHE A 1 110 ? 2.356 -16.265 -13.180 1.00 38.97 110 PHE A N 1
ATOM 889 C CA . PHE A 1 110 ? 2.408 -17.665 -12.706 1.00 38.97 110 PHE A CA 1
ATOM 890 C C . PHE A 1 110 ? 2.418 -17.752 -11.177 1.00 38.97 110 PHE A C 1
ATOM 892 O O . PHE A 1 110 ? 1.847 -18.650 -10.567 1.00 38.97 110 PHE A O 1
ATOM 899 N N . LEU A 1 111 ? 3.055 -16.776 -10.551 1.00 46.09 111 LEU A N 1
ATOM 900 C CA . LEU A 1 111 ? 3.228 -16.664 -9.116 1.00 46.09 111 LEU A CA 1
ATOM 901 C C . LEU A 1 111 ? 1.951 -16.204 -8.382 1.00 46.09 111 LEU A C 1
ATOM 903 O O . LEU A 1 111 ? 1.640 -16.688 -7.291 1.00 46.09 111 LEU A O 1
ATOM 907 N N . ILE A 1 112 ? 1.151 -15.339 -9.011 1.00 47.06 112 ILE A N 1
ATOM 908 C CA . ILE A 1 112 ? -0.184 -14.958 -8.517 1.00 47.06 112 ILE A CA 1
ATOM 909 C C . ILE A 1 112 ? -1.204 -16.090 -8.739 1.00 47.06 112 ILE A C 1
ATOM 911 O O . ILE A 1 112 ? -2.133 -16.257 -7.956 1.00 47.06 112 ILE A O 1
ATOM 915 N N . SER A 1 113 ? -1.038 -16.918 -9.773 1.00 37.72 113 SER A N 1
ATOM 916 C CA . SER A 1 113 ? -1.940 -18.055 -10.013 1.00 37.72 113 SER A CA 1
ATOM 917 C C . SER A 1 113 ? -1.628 -19.272 -9.129 1.00 37.72 113 SER A C 1
ATOM 919 O O . SER A 1 113 ? -2.561 -19.940 -8.681 1.00 37.72 113 SER A O 1
ATOM 921 N N . LEU A 1 114 ? -0.360 -19.522 -8.769 1.00 36.56 114 LEU A N 1
ATOM 922 C CA . LEU A 1 114 ? -0.003 -20.576 -7.804 1.00 36.56 114 LEU A CA 1
ATOM 923 C C . LEU A 1 114 ? -0.486 -20.286 -6.372 1.00 36.56 114 LEU A C 1
ATOM 925 O O . LEU A 1 114 ? -0.815 -21.216 -5.636 1.00 36.56 114 LEU A O 1
ATOM 929 N N . THR A 1 115 ? -0.581 -19.014 -5.976 1.00 46.00 115 THR A N 1
ATOM 930 C CA . THR A 1 115 ? -1.072 -18.622 -4.642 1.00 46.00 115 THR A CA 1
ATOM 931 C C . THR A 1 115 ? -2.575 -18.853 -4.454 1.00 46.00 115 THR A C 1
ATOM 933 O O . THR A 1 115 ? -3.018 -19.028 -3.321 1.00 46.00 115 THR A O 1
ATOM 936 N N . ILE A 1 116 ? -3.357 -18.927 -5.537 1.00 44.69 116 ILE A N 1
ATOM 937 C CA . ILE A 1 116 ? -4.817 -19.123 -5.483 1.00 44.69 116 ILE A CA 1
ATOM 938 C C . ILE A 1 116 ? -5.200 -20.612 -5.359 1.00 44.69 116 ILE A C 1
ATOM 940 O O . ILE A 1 116 ? -6.242 -20.923 -4.787 1.00 44.69 116 ILE A O 1
ATOM 944 N N . ILE A 1 117 ? -4.373 -21.544 -5.852 1.00 43.81 117 ILE A N 1
ATOM 945 C CA . ILE A 1 117 ? -4.734 -22.977 -5.943 1.00 43.81 117 ILE A CA 1
ATOM 946 C C . ILE A 1 117 ? -4.066 -23.842 -4.861 1.00 43.81 117 ILE A C 1
ATOM 948 O O . ILE A 1 117 ? -4.549 -24.933 -4.566 1.00 43.81 117 ILE A O 1
ATOM 952 N N . GLY A 1 118 ? -3.015 -23.370 -4.189 1.00 30.62 118 GLY A N 1
ATOM 953 C CA . GLY A 1 118 ? -2.347 -24.192 -3.184 1.00 30.62 118 GLY A CA 1
ATOM 954 C C . GLY A 1 118 ? -1.588 -23.396 -2.147 1.00 30.62 118 GLY A C 1
ATOM 955 O O . GLY A 1 118 ? -0.377 -23.321 -2.251 1.00 30.62 118 GLY A O 1
ATOM 956 N N . GLY A 1 119 ? -2.305 -22.855 -1.156 1.00 38.41 119 GLY A N 1
ATOM 957 C CA . GLY A 1 119 ? -1.966 -22.790 0.280 1.00 38.41 119 GLY A CA 1
ATOM 958 C C . GLY A 1 119 ? -0.616 -22.254 0.787 1.00 38.41 119 GLY A C 1
ATOM 959 O O . GLY A 1 119 ? -0.546 -21.888 1.953 1.00 38.41 119 GLY A O 1
ATOM 960 N N . ILE A 1 120 ? 0.453 -22.194 -0.000 1.00 45.38 120 ILE A N 1
ATOM 961 C CA . ILE A 1 120 ? 1.778 -21.702 0.364 1.00 45.38 120 ILE A CA 1
ATOM 962 C C . ILE A 1 120 ? 2.445 -21.230 -0.929 1.00 45.38 120 ILE A C 1
ATOM 964 O O . ILE A 1 120 ? 2.915 -22.031 -1.731 1.00 45.38 120 ILE A O 1
ATOM 968 N N . SER A 1 121 ? 2.525 -19.920 -1.128 1.00 32.59 121 SER A N 1
ATOM 969 C CA . SER A 1 121 ? 3.561 -19.308 -1.964 1.00 32.59 121 SER A CA 1
ATOM 970 C C . SER A 1 121 ? 3.758 -17.882 -1.476 1.00 32.59 121 SER A C 1
ATOM 972 O O . SER A 1 121 ? 3.153 -16.922 -1.941 1.00 32.59 121 SER A O 1
ATOM 974 N N . LEU A 1 122 ? 4.578 -17.795 -0.435 1.00 33.59 122 LEU A N 1
ATOM 975 C CA . LEU A 1 122 ? 5.131 -16.572 0.107 1.00 33.59 122 LEU A CA 1
ATOM 976 C C . LEU A 1 122 ? 5.997 -15.927 -0.983 1.00 33.59 122 LEU A C 1
ATOM 978 O O . LEU A 1 122 ? 7.169 -16.258 -1.136 1.00 33.59 122 LEU A O 1
ATOM 982 N N . ILE A 1 123 ? 5.414 -15.029 -1.769 1.00 36.75 123 ILE A N 1
ATOM 983 C CA . ILE A 1 123 ? 6.198 -14.090 -2.568 1.00 36.75 123 ILE A CA 1
ATOM 984 C C . ILE A 1 123 ? 6.245 -12.837 -1.742 1.00 36.75 123 ILE A C 1
ATOM 986 O O . ILE A 1 123 ? 5.399 -11.948 -1.831 1.00 36.75 123 ILE A O 1
ATOM 990 N N . ILE A 1 124 ? 7.256 -12.817 -0.892 1.00 33.41 124 ILE A N 1
ATOM 991 C CA . ILE A 1 124 ? 7.713 -11.581 -0.312 1.00 33.41 124 ILE A CA 1
ATOM 992 C C . ILE A 1 124 ? 8.266 -10.773 -1.495 1.00 33.41 124 ILE A C 1
ATOM 994 O O . ILE A 1 124 ? 9.415 -10.946 -1.899 1.00 33.41 124 ILE A O 1
ATOM 998 N N . LEU A 1 125 ? 7.457 -9.882 -2.078 1.00 36.62 125 LEU A N 1
ATOM 999 C CA . LEU A 1 125 ? 8.010 -8.628 -2.585 1.00 36.62 125 LEU A CA 1
ATOM 1000 C C . LEU A 1 125 ? 8.518 -7.914 -1.341 1.00 36.62 125 LEU A C 1
ATOM 1002 O O . LEU A 1 125 ? 7.820 -7.099 -0.747 1.00 36.62 125 LEU A O 1
ATOM 1006 N N . TYR A 1 126 ? 9.699 -8.329 -0.882 1.00 33.78 126 TYR A N 1
ATOM 1007 C CA . TYR A 1 126 ? 10.351 -7.707 0.247 1.00 33.78 126 TYR A CA 1
ATOM 1008 C C . TYR A 1 126 ? 10.767 -6.348 -0.295 1.00 33.78 126 TYR A C 1
ATOM 1010 O O . TYR A 1 126 ? 11.767 -6.202 -0.995 1.00 33.78 126 TYR A O 1
ATOM 1018 N N . LEU A 1 127 ? 9.927 -5.357 -0.030 1.00 39.47 127 LEU A N 1
ATOM 1019 C CA . LEU A 1 127 ? 10.309 -3.963 0.042 1.00 39.47 127 LEU A CA 1
ATOM 1020 C C . LEU A 1 127 ? 10.516 -3.722 1.535 1.00 39.47 127 LEU A C 1
ATOM 1022 O O . LEU A 1 127 ? 9.605 -3.219 2.192 1.00 39.47 127 LEU A O 1
ATOM 1026 N N . PRO A 1 128 ? 11.639 -4.192 2.116 1.00 28.67 128 PRO A N 1
ATOM 1027 C CA . PRO A 1 128 ? 11.796 -4.225 3.552 1.00 28.67 128 PRO A CA 1
ATOM 1028 C C . PRO A 1 128 ? 12.160 -2.861 4.040 1.00 28.67 128 PRO A C 1
ATOM 1030 O O . PRO A 1 128 ? 13.316 -2.585 4.304 1.00 28.67 128 PRO A O 1
ATOM 1033 N N . ASN A 1 129 ? 11.187 -1.986 4.128 1.00 39.53 129 ASN A N 1
ATOM 1034 C CA . ASN A 1 129 ? 11.421 -0.701 4.719 1.00 39.53 129 ASN A CA 1
ATOM 1035 C C . ASN A 1 129 ? 10.102 -0.259 5.312 1.00 39.53 129 ASN A C 1
ATOM 1037 O O . ASN A 1 129 ? 9.135 0.057 4.625 1.00 39.53 129 ASN A O 1
ATOM 1041 N N . LYS A 1 130 ? 10.082 -0.250 6.641 1.00 41.16 130 LYS A N 1
ATOM 1042 C CA . LYS A 1 130 ? 9.179 0.603 7.390 1.00 41.16 130 LYS A CA 1
ATOM 1043 C C . LYS A 1 130 ? 9.521 2.032 6.972 1.00 41.16 130 LYS A C 1
ATOM 1045 O O . LYS A 1 130 ? 10.484 2.605 7.470 1.00 41.16 130 LYS A O 1
ATOM 1050 N N . TYR A 1 131 ? 8.774 2.574 6.022 1.00 50.03 131 TYR A N 1
ATOM 1051 C CA . TYR A 1 131 ? 8.902 3.978 5.667 1.00 50.03 131 TYR A CA 1
ATOM 1052 C C . TYR A 1 131 ? 8.203 4.798 6.732 1.00 50.03 131 TYR A C 1
ATOM 1054 O O . TYR A 1 131 ? 7.087 4.479 7.120 1.00 50.03 131 TYR A O 1
ATOM 1062 N N . GLU A 1 132 ? 8.887 5.813 7.228 1.00 47.28 132 GLU A N 1
ATOM 1063 C CA . GLU A 1 132 ? 8.348 6.826 8.116 1.00 47.28 132 GLU A CA 1
ATOM 1064 C C . GLU A 1 132 ? 8.422 8.139 7.348 1.00 47.28 132 GLU A C 1
ATOM 1066 O O . GLU A 1 132 ? 9.506 8.583 6.978 1.00 47.28 132 GLU A O 1
ATOM 1071 N N . VAL A 1 133 ? 7.262 8.714 7.032 1.00 55.00 133 VAL A N 1
ATOM 1072 C CA . VAL A 1 133 ? 7.195 9.932 6.212 1.00 55.00 133 VAL A CA 1
ATOM 1073 C C . VAL A 1 133 ? 6.337 10.982 6.899 1.00 55.00 133 VAL A C 1
ATOM 1075 O O . VAL A 1 133 ? 5.191 10.727 7.286 1.00 55.00 133 VAL A O 1
ATOM 1078 N N . THR A 1 134 ? 6.892 12.175 7.074 1.00 54.03 134 THR A N 1
ATOM 1079 C CA . THR A 1 134 ? 6.181 13.362 7.558 1.00 54.03 134 THR A CA 1
ATOM 1080 C C . THR A 1 134 ? 5.430 14.004 6.392 1.00 54.03 134 THR A C 1
ATOM 1082 O O . THR A 1 134 ? 5.890 13.949 5.256 1.00 54.03 134 THR A O 1
ATOM 1085 N N . LYS A 1 135 ? 4.244 14.570 6.639 1.00 49.84 135 LYS A N 1
ATOM 1086 C CA . LYS A 1 135 ? 3.492 15.291 5.603 1.00 49.84 135 LYS A CA 1
ATOM 1087 C C . LYS A 1 135 ? 4.366 16.456 5.114 1.00 49.84 135 LYS A C 1
ATOM 1089 O O . LYS A 1 135 ? 4.786 17.250 5.948 1.00 49.8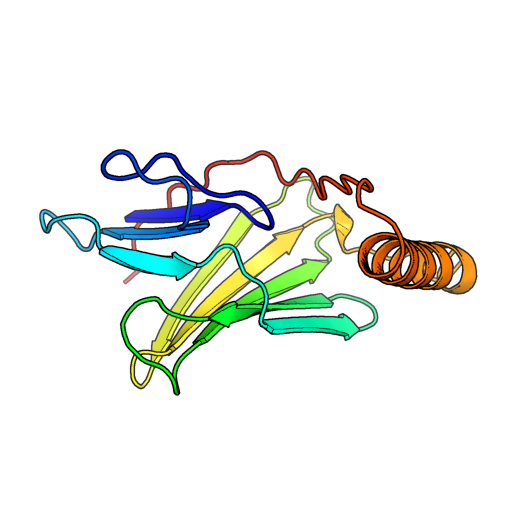4 135 LYS A O 1
ATOM 1094 N N . ASN A 1 136 ? 4.658 16.521 3.816 1.00 47.38 136 ASN A N 1
ATOM 1095 C CA . ASN A 1 136 ? 5.242 17.723 3.223 1.00 47.38 136 ASN A CA 1
ATOM 1096 C C . ASN A 1 136 ? 4.091 18.700 2.957 1.00 47.38 136 ASN A C 1
ATOM 1098 O O . ASN A 1 136 ? 3.106 18.307 2.325 1.00 47.38 136 ASN A O 1
ATOM 1102 N N . ASP A 1 137 ? 4.202 19.903 3.521 1.00 37.19 137 ASP A N 1
ATOM 1103 C CA . ASP A 1 137 ? 3.276 21.022 3.307 1.00 37.19 137 ASP A CA 1
ATOM 1104 C C . ASP A 1 137 ? 3.303 21.526 1.855 1.00 37.19 137 ASP A C 1
ATOM 1106 O O . ASP A 1 137 ? 4.401 21.545 1.247 1.00 37.19 137 ASP A O 1
#

Organism: NCBI:txid885318